Protein AF-A0A8F2JCD0-F1 (afdb_monomer)

pLDDT: mean 85.85, std 18.23, range [42.59, 98.31]

Radius of gyration: 18.59 Å; Cα contacts (8 Å, |Δi|>4): 156; chains: 1; bounding box: 41×67×29 Å

Nearest PDB structures (foldseek):
  8tvd-assembly1_E  TM=6.039E-01  e=4.162E+00  Borreliella burgdorferi B31
  8tvj-assembly1_E  TM=6.199E-01  e=6.011E+00  Borreliella burgdorferi B31
  4qq1-assembly3_C  TM=6.064E-01  e=7.681E+00  Neisseria meningitidis serogroup B

Foldseek 3Di:
DDDDPPDDPPPPPPPPPPVPPPQAAAPVLLLVQLPDPAHDAPVSHVSHDWDFDDDQKGWTWGDHPYDQWIWIFIDNDRVDGTPFTWIAGNVHRVQIDTSNDGDPVVSVD

Sequence (109 aa):
MLGVMLGLLLLLAGCGASRTEHSGLTLSRVRELAQKEAAPTWSDFSEYQGQETGSGLYIMVYPLDDADYSVWVGGANSEEAPMYVRLVRDDDLDDYIDLGCGDMDEFLN

Solvent-accessible surface area (backbone atoms only — not comparable to full-atom values): 6856 Å² total; per-residue (Å²): 139,86,81,80,87,73,81,82,83,76,80,78,85,66,85,76,72,71,78,72,73,86,69,61,44,35,65,71,56,52,53,58,46,43,68,43,97,57,60,68,48,70,76,82,50,68,89,44,77,62,45,80,74,50,85,91,42,41,27,41,40,30,59,34,74,77,49,79,33,28,38,40,39,30,20,80,44,89,88,54,74,52,77,44,42,30,44,25,34,70,92,40,81,88,48,62,43,45,39,63,82,50,62,65,70,74,74,73,109

Secondary structure (DSSP, 8-state):
--------------------------HHHHHHHHTSSSPP-GGGGTTS--EE--SSSEEEEEE-SSSSEEEEEEES-SSSPPSEEEEEESS-TT-EEETTTS-HHHHT-

Mean predicted aligned error: 9.66 Å

Structure (mmCIF, N/CA/C/O backbone):
data_AF-A0A8F2JCD0-F1
#
_entry.id   AF-A0A8F2JCD0-F1
#
loop_
_atom_site.group_PDB
_atom_site.id
_atom_site.type_symbol
_atom_site.label_atom_id
_atom_site.label_a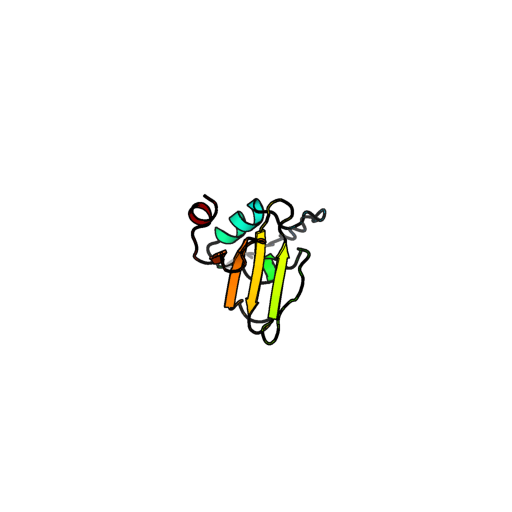lt_id
_atom_site.label_comp_id
_atom_site.label_asym_id
_at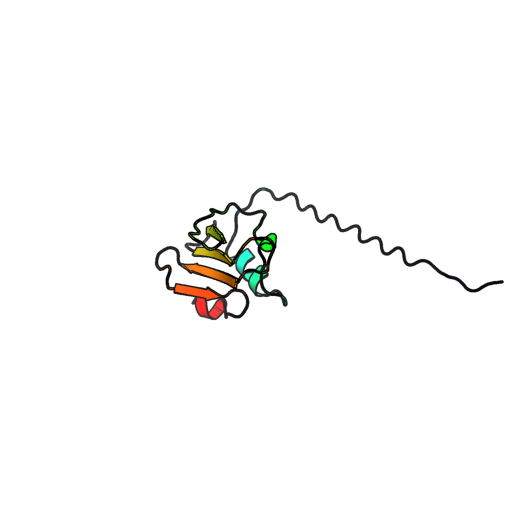om_site.label_entity_id
_atom_site.label_seq_id
_atom_site.pdbx_PDB_ins_code
_atom_site.Cartn_x
_atom_site.Cartn_y
_atom_site.Cartn_z
_atom_site.occupancy
_atom_site.B_iso_or_equiv
_atom_site.auth_seq_id
_atom_site.auth_comp_id
_atom_site.auth_asym_id
_atom_site.auth_atom_id
_atom_site.pdbx_PDB_model_num
ATOM 1 N N . MET A 1 1 ? 22.351 53.514 -11.961 1.00 44.47 1 MET A N 1
ATOM 2 C CA . MET A 1 1 ? 20.997 53.805 -11.434 1.00 44.47 1 MET A CA 1
ATOM 3 C C . MET A 1 1 ? 20.007 53.205 -12.410 1.00 44.47 1 MET A C 1
ATOM 5 O O . MET A 1 1 ? 20.196 53.424 -13.590 1.00 44.47 1 MET A O 1
ATOM 9 N N . LEU A 1 2 ? 18.967 52.462 -12.079 1.00 42.59 2 LEU A N 1
ATOM 10 C CA . LEU A 1 2 ? 18.399 51.942 -10.843 1.00 42.59 2 LEU A CA 1
ATOM 11 C C . LEU A 1 2 ? 17.255 51.068 -11.393 1.00 42.59 2 LEU A C 1
ATOM 13 O O . LEU A 1 2 ? 16.408 51.591 -12.108 1.00 42.59 2 LEU A O 1
ATOM 17 N N . GLY A 1 3 ? 17.276 49.756 -11.176 1.00 49.94 3 GLY A N 1
ATOM 18 C CA . GLY A 1 3 ? 16.331 48.849 -11.838 1.00 49.94 3 GLY A CA 1
ATOM 19 C C . GLY A 1 3 ? 16.159 47.533 -11.095 1.00 49.94 3 GLY A C 1
ATOM 20 O O . GLY A 1 3 ? 16.318 46.474 -11.675 1.00 49.94 3 GLY A O 1
ATOM 21 N N . VAL A 1 4 ? 15.952 47.643 -9.783 1.00 52.34 4 VAL A N 1
ATOM 22 C CA . VAL A 1 4 ? 15.173 46.737 -8.927 1.00 52.34 4 VAL A CA 1
ATOM 23 C C . VAL A 1 4 ? 15.164 45.246 -9.332 1.00 52.34 4 VAL A C 1
ATOM 25 O O . VAL A 1 4 ? 14.168 44.735 -9.832 1.00 52.34 4 VAL A O 1
ATOM 28 N N . MET A 1 5 ? 16.230 44.503 -9.008 1.00 54.31 5 MET A N 1
ATOM 29 C CA . MET A 1 5 ? 16.069 43.076 -8.689 1.00 54.31 5 MET A CA 1
ATOM 30 C C . MET A 1 5 ? 15.457 42.985 -7.288 1.00 54.31 5 MET A C 1
ATOM 32 O O . MET A 1 5 ? 16.161 42.836 -6.290 1.00 54.31 5 MET A O 1
ATOM 36 N N . LEU A 1 6 ? 14.136 43.180 -7.216 1.00 54.59 6 LEU A N 1
ATOM 37 C CA . LEU A 1 6 ? 13.363 42.922 -6.008 1.00 54.59 6 LEU A CA 1
ATOM 38 C C . LEU A 1 6 ? 13.295 41.408 -5.845 1.00 54.59 6 LEU A C 1
ATOM 40 O O . LEU A 1 6 ? 12.796 40.703 -6.721 1.00 54.59 6 LEU A O 1
ATOM 44 N N . GLY A 1 7 ? 13.869 40.929 -4.748 1.00 55.12 7 GLY A N 1
ATOM 45 C CA . GLY A 1 7 ? 13.932 39.517 -4.434 1.00 55.12 7 GLY A CA 1
ATOM 46 C C . GLY A 1 7 ? 12.552 38.878 -4.371 1.00 55.12 7 GLY A C 1
ATOM 47 O O . GLY A 1 7 ? 11.602 39.448 -3.838 1.00 55.12 7 GLY A O 1
ATOM 48 N N . LEU A 1 8 ? 12.491 37.641 -4.845 1.00 50.97 8 LEU A N 1
ATOM 49 C CA . LEU A 1 8 ? 11.484 36.699 -4.406 1.00 50.97 8 LEU A CA 1
ATOM 50 C C . LEU A 1 8 ? 12.209 35.578 -3.655 1.00 50.97 8 LEU A C 1
ATOM 52 O O . LEU A 1 8 ? 12.481 34.507 -4.188 1.00 50.97 8 LEU A O 1
ATOM 56 N N . LEU A 1 9 ? 12.566 35.868 -2.398 1.00 52.38 9 LEU A N 1
ATOM 57 C CA . LEU 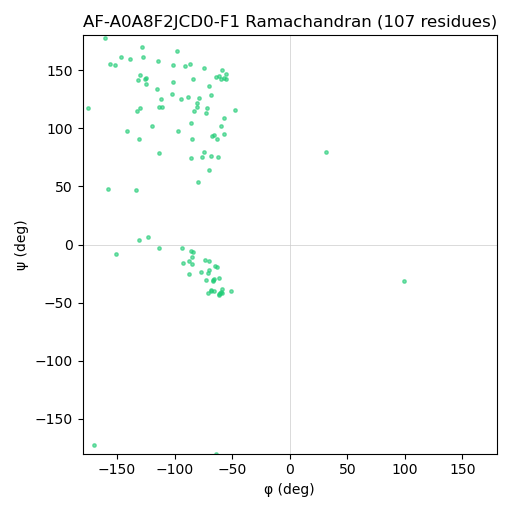A 1 9 ? 12.664 34.826 -1.380 1.00 52.38 9 LEU A CA 1
ATOM 58 C C . LEU A 1 9 ? 11.238 34.298 -1.179 1.00 52.38 9 LEU A C 1
ATOM 60 O O . LEU A 1 9 ? 10.469 34.864 -0.405 1.00 52.38 9 LEU A O 1
ATOM 64 N N . LEU A 1 10 ? 10.873 33.226 -1.879 1.00 54.19 10 LEU A N 1
ATOM 65 C CA . LEU A 1 10 ? 9.767 32.386 -1.434 1.00 54.19 10 LEU A CA 1
ATOM 66 C C . LEU A 1 10 ? 10.331 31.389 -0.428 1.00 54.19 10 LEU A C 1
ATOM 68 O O . LEU A 1 10 ? 10.820 30.314 -0.766 1.00 54.19 10 LEU A O 1
ATOM 72 N N . LEU A 1 11 ? 10.281 31.815 0.834 1.00 53.38 11 LEU A N 1
ATOM 73 C CA . LEU A 1 11 ? 10.273 30.942 1.996 1.00 53.38 11 LEU A CA 1
ATOM 74 C C . LEU A 1 11 ? 9.078 29.993 1.860 1.00 53.38 11 LEU A C 1
ATOM 76 O O . LEU A 1 11 ? 7.975 30.330 2.280 1.00 53.38 11 LEU A O 1
ATOM 80 N N . LEU A 1 12 ? 9.285 28.794 1.325 1.00 53.41 12 LEU A N 1
ATOM 81 C CA . LEU A 1 12 ? 8.421 27.677 1.693 1.00 53.41 12 LEU A CA 1
ATOM 82 C C . LEU A 1 12 ? 8.991 27.065 2.969 1.00 53.41 12 LEU A C 1
ATOM 84 O O . LEU A 1 12 ? 9.618 26.010 2.984 1.00 53.41 12 LEU A O 1
ATOM 88 N N . ALA A 1 13 ? 8.766 27.796 4.063 1.00 60.47 13 ALA A N 1
ATOM 89 C CA . ALA A 1 13 ? 8.614 27.190 5.371 1.00 60.47 13 ALA A CA 1
ATOM 90 C C . ALA A 1 13 ? 7.361 26.311 5.301 1.00 60.47 13 ALA A C 1
ATOM 92 O O . ALA A 1 13 ? 6.240 26.768 5.502 1.00 60.47 13 ALA A O 1
ATOM 93 N N . GLY A 1 14 ? 7.581 25.055 4.944 1.00 47.28 14 GLY A N 1
ATOM 94 C CA . GLY A 1 14 ? 6.587 23.999 4.945 1.00 47.28 14 GLY A CA 1
ATOM 95 C C . GLY A 1 14 ? 7.165 22.754 5.594 1.00 47.28 14 GLY A C 1
ATOM 96 O O . GLY A 1 14 ? 7.036 21.670 5.044 1.00 47.28 14 GLY A O 1
ATOM 97 N N . CYS A 1 15 ? 7.815 22.886 6.756 1.00 53.28 15 CYS A N 1
ATOM 98 C CA . CYS A 1 15 ? 7.902 21.752 7.674 1.00 53.28 15 CYS A CA 1
ATOM 99 C C . CYS A 1 15 ? 6.492 21.507 8.219 1.00 53.28 15 CYS A C 1
ATOM 101 O O . CYS A 1 15 ? 6.175 21.870 9.349 1.00 53.28 15 CYS A O 1
ATOM 103 N N . GLY A 1 16 ? 5.641 20.896 7.398 1.00 45.75 16 GLY A N 1
ATOM 104 C CA . GLY A 1 16 ? 4.501 20.132 7.871 1.00 45.75 16 GLY A CA 1
ATOM 105 C C . GLY A 1 16 ? 5.026 18.860 8.521 1.00 45.75 16 GLY A C 1
ATOM 106 O O . GLY A 1 16 ? 4.806 17.771 8.020 1.00 45.75 16 GLY A O 1
ATOM 107 N N . ALA A 1 17 ? 5.773 19.000 9.616 1.00 47.09 17 ALA A N 1
ATOM 108 C CA . ALA A 1 17 ? 5.952 17.909 10.552 1.00 47.09 17 ALA A CA 1
ATOM 109 C C . ALA A 1 17 ? 4.649 17.827 11.351 1.00 47.09 17 ALA A C 1
ATOM 111 O O . ALA A 1 17 ? 4.565 18.296 12.489 1.00 47.09 17 ALA A O 1
ATOM 112 N N . SER A 1 18 ? 3.601 17.287 10.726 1.00 46.25 18 SER A N 1
ATOM 113 C CA . SER A 1 18 ? 2.563 16.616 11.493 1.00 46.25 18 SER A CA 1
ATOM 114 C C . SER A 1 18 ? 3.290 15.528 12.270 1.00 46.25 18 SER A C 1
ATOM 116 O O . SER A 1 18 ? 3.847 14.597 11.699 1.00 46.25 18 SER A O 1
ATOM 118 N N . ARG A 1 19 ? 3.398 15.720 13.585 1.00 45.31 19 ARG A N 1
ATOM 119 C CA . ARG A 1 19 ? 3.769 14.642 14.491 1.00 45.31 19 ARG A CA 1
ATOM 120 C C . ARG A 1 19 ? 2.695 13.579 14.325 1.00 45.31 19 ARG A C 1
ATOM 122 O O . ARG A 1 19 ? 1.586 13.769 14.816 1.00 45.31 19 ARG A O 1
ATOM 129 N N . THR A 1 20 ? 3.014 12.527 13.586 1.00 44.16 20 THR A N 1
ATOM 130 C CA . THR A 1 20 ? 2.190 11.331 13.495 1.00 44.16 20 THR A CA 1
ATOM 131 C C . THR A 1 20 ? 2.235 10.679 14.879 1.00 44.16 20 THR A C 1
ATOM 133 O O . THR A 1 20 ? 3.162 9.948 15.220 1.00 44.16 20 THR A O 1
ATOM 136 N N . GLU A 1 21 ? 1.257 11.008 15.729 1.00 48.06 21 GLU A N 1
ATOM 137 C CA . GLU A 1 21 ? 0.675 9.995 16.611 1.00 48.06 21 GLU A CA 1
ATOM 138 C C . GLU A 1 21 ? 0.408 8.807 15.681 1.00 48.06 21 GLU A C 1
ATOM 140 O O . GLU A 1 21 ? -0.283 9.001 14.685 1.00 48.06 21 GLU A O 1
ATOM 145 N N . HIS A 1 22 ? 1.076 7.673 15.894 1.00 55.78 22 HIS A N 1
ATOM 146 C CA . HIS A 1 22 ? 1.167 6.548 14.953 1.00 55.78 22 HIS A CA 1
ATOM 147 C C . HIS A 1 22 ? -0.226 5.943 14.675 1.00 55.78 22 HIS A C 1
ATOM 149 O O . HIS A 1 22 ? -0.584 4.907 15.223 1.00 55.78 22 HIS A O 1
ATOM 155 N N . SER A 1 23 ? -1.047 6.617 13.873 1.00 73.56 23 SER A N 1
ATOM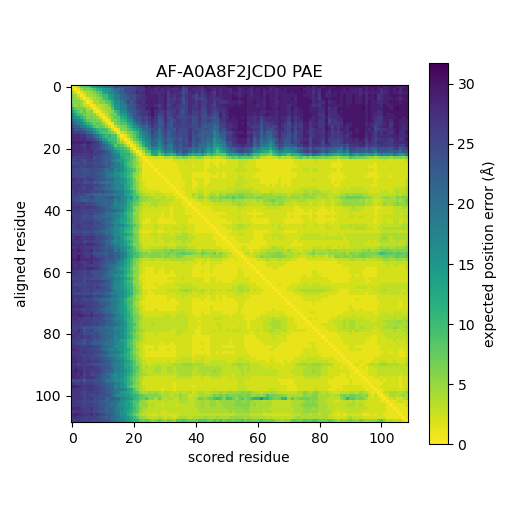 156 C CA . SER A 1 23 ? -2.286 6.094 13.319 1.00 73.56 23 SER A CA 1
ATOM 157 C C . SER A 1 23 ? -1.880 5.247 12.125 1.00 73.56 23 SER A C 1
ATOM 159 O O . SER A 1 23 ? -1.237 5.778 11.214 1.00 73.56 23 SER A O 1
ATOM 161 N N . GLY A 1 24 ? -2.166 3.947 12.143 1.00 90.94 24 GLY A N 1
ATOM 162 C CA . GLY A 1 24 ? -1.864 3.098 11.002 1.00 90.94 24 GLY A CA 1
ATOM 163 C C . GLY A 1 24 ? -2.664 3.501 9.767 1.00 90.94 24 GLY A C 1
ATOM 164 O O . GLY A 1 24 ? -3.400 4.496 9.740 1.00 90.94 24 GLY A O 1
ATOM 165 N N . LEU A 1 25 ? -2.434 2.762 8.689 1.00 97.12 25 LEU A N 1
ATOM 166 C CA . LEU A 1 25 ? -3.042 3.059 7.404 1.00 97.12 25 LEU A CA 1
ATOM 167 C C . LEU A 1 25 ? -4.545 2.788 7.497 1.00 97.12 25 LEU A C 1
ATOM 169 O O . LEU A 1 25 ? -4.951 1.718 7.925 1.00 97.12 25 LEU A O 1
ATOM 173 N N . THR A 1 26 ? -5.375 3.746 7.095 1.00 97.19 26 THR A N 1
ATOM 174 C CA . THR A 1 26 ? -6.837 3.591 7.106 1.00 97.19 26 THR A CA 1
ATOM 175 C C . THR A 1 26 ? -7.404 3.608 5.698 1.00 97.19 26 THR A C 1
ATOM 177 O O . THR A 1 26 ? -6.818 4.206 4.791 1.00 97.19 26 THR A O 1
ATOM 180 N N . LEU A 1 27 ? -8.593 3.039 5.507 1.00 96.75 27 LEU A N 1
ATOM 181 C CA . LEU A 1 27 ? -9.285 3.050 4.217 1.00 96.75 27 LEU A CA 1
ATOM 182 C C . LEU A 1 27 ? -9.552 4.477 3.727 1.00 96.75 27 LEU A C 1
ATOM 184 O O . LEU A 1 27 ? -9.404 4.780 2.542 1.00 96.75 27 LEU A O 1
ATOM 188 N N . SER A 1 28 ? -9.889 5.379 4.653 1.00 95.56 28 SER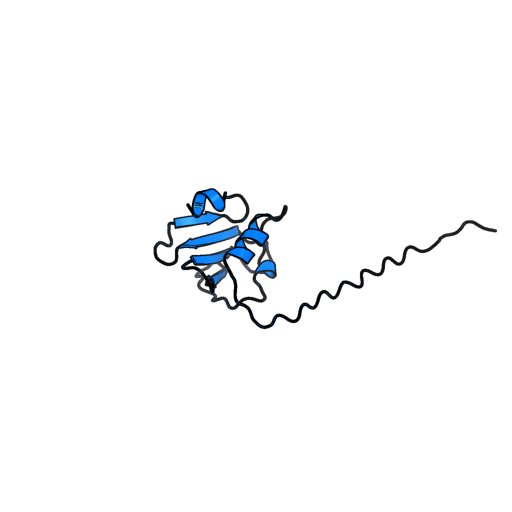 A N 1
ATOM 189 C CA . SER A 1 28 ? -10.074 6.803 4.346 1.00 95.56 28 SER A CA 1
ATOM 190 C C . SER A 1 28 ? -8.793 7.426 3.791 1.00 95.56 28 SER A C 1
ATOM 192 O O . SER A 1 28 ? -8.837 8.158 2.804 1.00 95.56 28 SER A O 1
ATOM 194 N N . ARG A 1 29 ? -7.637 7.085 4.369 1.00 96.25 29 ARG A N 1
ATOM 195 C CA . ARG A 1 29 ? -6.344 7.573 3.893 1.00 96.25 29 ARG A CA 1
ATOM 196 C C . ARG A 1 29 ? -5.969 6.995 2.528 1.00 96.25 29 ARG A C 1
ATOM 198 O O . ARG A 1 29 ? -5.478 7.729 1.675 1.00 96.25 29 ARG A O 1
ATOM 205 N N . VAL A 1 30 ? -6.235 5.711 2.292 1.00 96.69 30 VAL A N 1
ATOM 206 C CA . VAL A 1 30 ? -6.031 5.082 0.975 1.00 96.69 30 VAL A CA 1
ATOM 207 C C . VAL A 1 30 ? -6.860 5.787 -0.101 1.00 96.69 30 VAL A C 1
ATOM 209 O O . VAL A 1 30 ? -6.351 6.081 -1.182 1.00 96.69 30 VAL A O 1
ATOM 212 N N . ARG A 1 31 ? -8.109 6.143 0.216 1.00 94.81 31 ARG A N 1
ATOM 213 C CA . ARG A 1 31 ? -8.989 6.903 -0.679 1.00 94.81 31 ARG A CA 1
ATOM 214 C C . ARG A 1 31 ? -8.432 8.280 -1.033 1.00 94.81 31 ARG A C 1
ATOM 216 O O . ARG A 1 31 ? -8.469 8.663 -2.198 1.00 94.81 31 ARG A O 1
ATOM 223 N N . GLU A 1 32 ? -7.890 9.009 -0.060 1.00 94.00 32 GLU A N 1
ATOM 224 C CA . GLU A 1 32 ? -7.217 10.288 -0.327 1.00 94.00 32 GLU A CA 1
ATOM 225 C C . GLU A 1 32 ? -6.022 10.119 -1.274 1.00 94.00 32 GLU A C 1
ATOM 227 O O . GLU A 1 32 ? -5.818 10.944 -2.164 1.00 94.00 32 GLU A O 1
ATOM 232 N N . LEU A 1 33 ? -5.235 9.051 -1.099 1.00 94.75 33 LEU A N 1
ATOM 233 C CA . LEU A 1 33 ? -4.075 8.767 -1.945 1.00 94.75 33 LEU A CA 1
ATOM 234 C C . LEU A 1 33 ? -4.476 8.446 -3.391 1.00 94.75 33 LEU A C 1
ATOM 236 O O . LEU A 1 33 ? -3.816 8.928 -4.308 1.00 94.75 33 LEU A O 1
ATOM 240 N N . ALA A 1 34 ? -5.559 7.697 -3.599 1.00 92.38 34 ALA A N 1
ATOM 241 C CA . ALA A 1 34 ? -6.055 7.350 -4.934 1.00 92.38 34 ALA A CA 1
ATOM 242 C C . ALA A 1 34 ? -6.659 8.539 -5.702 1.00 92.38 34 ALA A C 1
ATOM 244 O O . ALA A 1 34 ? -6.726 8.523 -6.926 1.00 92.38 34 ALA A O 1
ATOM 245 N N . GLN A 1 35 ? -7.091 9.591 -5.001 1.00 90.88 35 GLN A N 1
ATOM 246 C CA . GLN A 1 35 ? -7.650 10.802 -5.617 1.00 90.88 35 GLN A CA 1
ATOM 247 C C . GLN A 1 35 ? -6.586 11.812 -6.072 1.00 90.88 35 GLN A C 1
ATOM 249 O O . GLN A 1 35 ? -6.921 12.826 -6.691 1.00 90.88 35 GLN A O 1
ATOM 254 N N . LYS A 1 36 ? -5.306 11.582 -5.756 1.00 90.31 36 LYS A N 1
ATOM 255 C CA . LYS A 1 36 ? -4.207 12.445 -6.204 1.00 90.31 36 LYS A CA 1
ATOM 256 C C . LYS A 1 36 ? -4.099 12.405 -7.734 1.00 90.31 36 LYS A C 1
ATOM 258 O O . LYS A 1 36 ? -4.249 11.358 -8.347 1.00 90.31 36 LYS A O 1
ATOM 263 N N . GLU A 1 37 ? -3.747 13.537 -8.353 1.00 85.12 37 GLU A N 1
ATOM 264 C CA . GLU A 1 37 ? -3.510 13.594 -9.812 1.00 85.12 37 GLU A CA 1
ATOM 265 C C . GLU A 1 37 ? -2.354 12.685 -10.261 1.00 85.12 37 GLU A C 1
ATOM 267 O O . GLU A 1 37 ? -2.326 12.214 -11.396 1.00 85.12 37 GLU A O 1
ATOM 272 N N . ALA A 1 38 ? -1.384 12.461 -9.373 1.00 89.69 38 ALA A N 1
ATOM 273 C CA . ALA A 1 38 ? -0.281 11.539 -9.587 1.00 89.69 38 ALA A CA 1
ATOM 274 C C . ALA A 1 38 ? -0.539 10.230 -8.838 1.00 89.69 38 ALA A C 1
ATOM 276 O O . ALA A 1 38 ? -0.961 10.256 -7.680 1.00 89.69 38 ALA A O 1
ATOM 277 N N . ALA A 1 39 ? -0.201 9.112 -9.484 1.00 90.25 39 ALA A N 1
ATOM 278 C CA . ALA A 1 39 ? -0.309 7.788 -8.888 1.00 90.25 39 ALA A CA 1
ATOM 279 C C . ALA A 1 39 ? 0.472 7.696 -7.558 1.00 90.25 39 ALA A C 1
ATOM 281 O O . ALA A 1 39 ? 1.529 8.332 -7.425 1.00 90.25 39 ALA A O 1
ATOM 282 N N . PRO A 1 40 ? -0.011 6.903 -6.583 1.00 95.81 40 PRO A N 1
ATOM 283 C CA . PRO A 1 40 ? 0.702 6.693 -5.330 1.00 95.81 40 PRO A CA 1
ATOM 284 C C . PRO A 1 40 ? 2.101 6.099 -5.537 1.00 95.81 40 PRO A C 1
ATOM 286 O O . PRO A 1 40 ? 2.364 5.353 -6.480 1.00 95.81 40 PRO A O 1
ATOM 289 N N . THR A 1 41 ? 3.008 6.422 -4.623 1.00 96.50 41 THR A N 1
ATOM 290 C CA . THR A 1 41 ? 4.422 6.020 -4.659 1.00 96.50 41 THR A CA 1
ATOM 291 C C . THR A 1 41 ? 4.843 5.368 -3.344 1.00 96.50 41 THR A C 1
ATOM 293 O O . THR A 1 41 ? 4.130 5.460 -2.350 1.00 96.50 41 THR A O 1
ATOM 296 N N . TRP A 1 42 ? 6.038 4.771 -3.286 1.00 97.75 42 TRP A N 1
ATOM 297 C CA . TRP A 1 42 ? 6.597 4.203 -2.048 1.00 97.75 42 TRP A CA 1
ATOM 298 C C . TRP A 1 42 ? 6.581 5.180 -0.865 1.00 97.75 42 TRP A C 1
ATOM 300 O O . TRP A 1 42 ? 6.281 4.799 0.265 1.00 97.75 42 TRP A 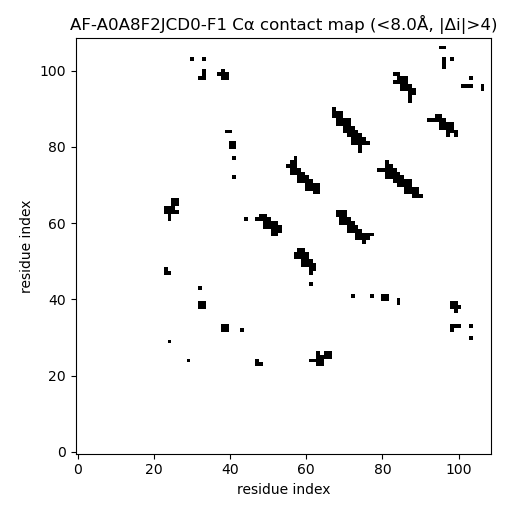O 1
ATOM 310 N N . SER A 1 43 ? 6.890 6.456 -1.120 1.00 96.12 43 SER A N 1
ATOM 311 C CA . SER A 1 43 ? 6.968 7.482 -0.079 1.00 96.12 43 SER A CA 1
ATOM 312 C C . SER A 1 43 ? 5.619 7.771 0.571 1.00 96.12 43 SER A C 1
ATOM 314 O O . SER A 1 43 ? 5.600 8.072 1.762 1.00 96.12 43 SER A O 1
ATOM 316 N N . ASP A 1 44 ? 4.515 7.614 -0.167 1.00 96.94 44 ASP A N 1
ATOM 317 C CA . ASP A 1 44 ? 3.159 7.791 0.367 1.00 96.94 44 ASP A CA 1
ATOM 318 C C . ASP A 1 44 ? 2.826 6.774 1.470 1.00 96.94 44 ASP A C 1
ATOM 320 O O . ASP A 1 44 ? 1.927 7.028 2.268 1.00 96.94 44 ASP A O 1
ATOM 324 N N . PHE A 1 45 ? 3.566 5.658 1.541 1.00 96.50 45 PHE A N 1
ATOM 325 C CA . PHE A 1 45 ? 3.353 4.593 2.524 1.00 96.50 45 PHE A CA 1
ATOM 326 C C . PHE A 1 45 ? 4.494 4.423 3.538 1.00 96.50 45 PHE A C 1
ATOM 328 O O . PHE A 1 45 ? 4.401 3.604 4.450 1.00 96.50 45 PHE A O 1
ATOM 335 N N . SER A 1 46 ? 5.579 5.190 3.400 1.00 92.69 46 SER A N 1
ATOM 336 C CA . SER A 1 46 ? 6.827 4.990 4.159 1.00 92.69 46 SER A CA 1
ATOM 337 C C . SER A 1 46 ? 6.715 5.202 5.674 1.00 92.69 46 SER A C 1
ATOM 339 O O . SER A 1 46 ? 7.577 4.733 6.417 1.00 92.69 46 SER A O 1
ATOM 341 N N . GLU A 1 47 ? 5.666 5.886 6.137 1.00 93.50 47 GLU A N 1
ATOM 342 C CA . GLU A 1 47 ? 5.392 6.103 7.562 1.00 93.50 47 GLU A CA 1
ATOM 343 C C . GLU A 1 47 ? 4.561 4.984 8.214 1.00 93.50 47 GLU A C 1
ATOM 345 O O . GLU A 1 47 ? 4.507 4.902 9.442 1.00 93.50 47 GLU A O 1
ATOM 350 N N . TYR A 1 48 ? 3.931 4.109 7.422 1.00 95.69 48 TYR A N 1
ATOM 351 C CA . TYR A 1 48 ? 3.088 3.030 7.939 1.00 95.69 48 TYR A CA 1
ATOM 352 C C . TYR A 1 48 ? 3.885 1.748 8.172 1.00 95.69 48 TYR A C 1
ATOM 354 O O . TYR A 1 48 ? 4.897 1.472 7.522 1.00 95.69 48 TYR A O 1
ATOM 362 N N . GLN A 1 49 ? 3.401 0.928 9.103 1.00 94.38 49 GLN A N 1
ATOM 363 C CA . GLN A 1 49 ? 3.990 -0.376 9.362 1.00 94.38 49 GLN A CA 1
ATOM 364 C C . GLN A 1 49 ? 3.639 -1.334 8.217 1.00 94.38 49 GLN A C 1
ATOM 366 O O . GLN A 1 49 ? 2.481 -1.695 8.038 1.00 94.38 49 GLN A O 1
ATOM 371 N N . GLY A 1 50 ? 4.650 -1.743 7.451 1.00 94.62 50 GLY A N 1
ATOM 372 C CA . GLY A 1 50 ? 4.507 -2.706 6.363 1.00 94.62 50 GLY A CA 1
ATOM 373 C C . GLY A 1 50 ? 5.486 -3.869 6.476 1.00 94.62 50 GLY A C 1
ATOM 374 O O . GLY A 1 50 ? 6.502 -3.785 7.172 1.00 94.62 50 GLY A O 1
ATOM 375 N N . GLN A 1 51 ? 5.184 -4.955 5.771 1.00 96.94 51 GLN A N 1
ATOM 376 C CA . GLN A 1 51 ? 6.027 -6.141 5.673 1.00 96.94 51 GLN A CA 1
ATOM 377 C C . GLN A 1 51 ? 6.516 -6.337 4.237 1.00 96.94 51 GLN A C 1
ATOM 379 O O . GLN A 1 51 ? 5.732 -6.275 3.292 1.00 96.94 51 GLN A O 1
ATOM 384 N N . GLU A 1 52 ? 7.811 -6.613 4.084 1.00 97.31 52 GLU A N 1
ATOM 385 C CA . GLU A 1 52 ? 8.386 -7.047 2.810 1.00 97.31 52 GLU A CA 1
ATOM 386 C C . GLU A 1 52 ? 8.084 -8.541 2.604 1.00 97.31 52 GLU A C 1
ATOM 388 O O . GLU A 1 52 ? 8.337 -9.351 3.499 1.00 97.31 52 GLU A O 1
ATOM 393 N N . THR A 1 53 ? 7.482 -8.896 1.468 1.00 96.31 53 THR A N 1
ATOM 394 C CA . THR A 1 53 ? 6.991 -10.263 1.183 1.00 96.31 53 THR A CA 1
ATOM 395 C C . THR A 1 53 ? 7.433 -10.798 -0.181 1.00 96.31 53 THR A C 1
ATOM 397 O O . THR A 1 53 ? 7.024 -11.883 -0.600 1.00 96.31 53 THR A O 1
ATOM 400 N N . GLY A 1 54 ? 8.255 -10.041 -0.902 1.00 92.19 54 GLY A N 1
ATOM 401 C CA . GLY A 1 54 ? 8.622 -10.318 -2.274 1.00 92.19 54 GLY A CA 1
ATOM 402 C C . GLY A 1 54 ? 9.614 -11.469 -2.431 1.00 92.19 54 GLY A C 1
ATOM 403 O O . GLY A 1 54 ? 10.459 -11.760 -1.586 1.00 92.19 54 GLY A O 1
ATOM 404 N N . SER A 1 55 ? 9.536 -12.138 -3.583 1.00 89.00 55 SER A N 1
ATOM 405 C CA . SER A 1 55 ? 10.537 -13.109 -4.025 1.00 89.00 55 SER A CA 1
ATOM 406 C C . SER A 1 55 ? 10.936 -12.788 -5.463 1.00 89.00 55 SER A C 1
ATOM 408 O O . SER A 1 55 ? 10.293 -13.210 -6.421 1.00 89.00 55 SER A O 1
ATOM 410 N N . GLY A 1 56 ? 11.969 -11.957 -5.609 1.00 94.62 56 GLY A N 1
ATOM 411 C CA . GLY A 1 56 ? 12.470 -11.454 -6.894 1.00 94.62 56 GLY A CA 1
ATOM 412 C C . GLY A 1 56 ? 11.993 -10.042 -7.247 1.00 94.62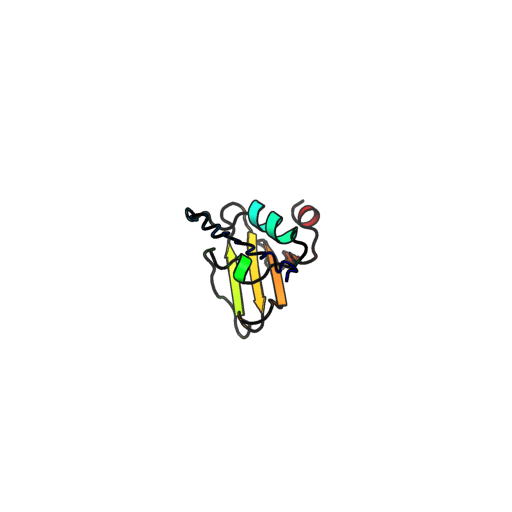 56 GLY A C 1
ATOM 413 O O . GLY A 1 56 ? 12.751 -9.295 -7.858 1.00 94.62 56 GLY A O 1
ATOM 414 N N . LEU A 1 57 ? 10.792 -9.658 -6.812 1.00 95.56 57 LEU A N 1
ATOM 415 C CA . LEU A 1 57 ? 10.341 -8.263 -6.775 1.00 95.56 57 LEU A CA 1
ATOM 416 C C . LEU A 1 57 ? 10.442 -7.725 -5.349 1.00 95.56 57 LEU A C 1
ATOM 418 O O . LEU A 1 57 ? 10.357 -8.501 -4.402 1.00 95.56 57 LEU A O 1
ATOM 422 N N . TYR A 1 58 ? 10.580 -6.409 -5.208 1.00 97.56 58 TYR A N 1
ATOM 423 C CA . TYR A 1 58 ? 10.397 -5.722 -3.935 1.00 97.56 58 TYR A CA 1
ATOM 424 C C . TYR A 1 58 ? 8.902 -5.466 -3.735 1.00 97.56 58 TYR A C 1
ATOM 426 O O . TYR A 1 58 ? 8.296 -4.744 -4.532 1.00 97.56 58 TYR A O 1
ATOM 434 N N . ILE A 1 59 ? 8.303 -6.091 -2.716 1.00 98.19 59 ILE A N 1
ATOM 435 C CA . ILE A 1 59 ? 6.865 -5.985 -2.435 1.00 98.19 59 ILE A CA 1
ATOM 436 C C . ILE A 1 59 ? 6.663 -5.640 -0.967 1.00 98.19 59 ILE A C 1
ATOM 438 O O . ILE A 1 59 ? 6.991 -6.442 -0.095 1.00 98.19 59 ILE A O 1
ATOM 442 N N . MET A 1 60 ? 6.074 -4.476 -0.712 1.00 98.31 60 MET A N 1
ATOM 443 C CA . MET A 1 60 ? 5.645 -4.052 0.617 1.00 98.31 60 MET A CA 1
ATOM 444 C C . MET A 1 60 ? 4.133 -4.215 0.757 1.00 98.31 60 MET A C 1
ATOM 446 O O . MET A 1 60 ? 3.374 -3.744 -0.093 1.00 98.31 60 MET A O 1
ATOM 450 N N . VAL A 1 61 ? 3.712 -4.864 1.839 1.00 98.12 61 VAL A N 1
ATOM 451 C CA . VAL A 1 61 ? 2.307 -5.070 2.207 1.00 98.12 61 VAL A CA 1
ATOM 452 C C . VAL A 1 61 ? 1.999 -4.268 3.465 1.00 98.12 61 VAL A C 1
ATOM 454 O O . VAL A 1 61 ? 2.687 -4.422 4.475 1.00 98.12 61 VAL A O 1
ATOM 457 N N . TYR A 1 62 ? 0.973 -3.424 3.398 1.00 98.06 62 TYR A N 1
ATOM 458 C CA . TYR A 1 62 ? 0.525 -2.536 4.469 1.00 98.06 62 TYR A CA 1
ATOM 459 C C . TYR A 1 62 ? -0.927 -2.872 4.839 1.00 98.06 62 TYR A C 1
ATOM 461 O O . TYR A 1 62 ? -1.831 -2.478 4.098 1.00 98.06 62 TYR A O 1
ATOM 469 N N . PRO A 1 63 ? -1.168 -3.595 5.945 1.00 97.69 63 PRO A N 1
ATOM 470 C CA . PRO A 1 63 ? -2.520 -3.849 6.436 1.00 97.69 63 PRO A CA 1
ATOM 471 C C . PRO A 1 63 ? -3.234 -2.545 6.795 1.00 97.69 63 PRO A C 1
ATOM 473 O O . PRO A 1 63 ? -2.592 -1.603 7.274 1.00 97.69 63 PRO A O 1
ATOM 476 N N . LEU A 1 64 ? -4.547 -2.490 6.572 1.00 97.38 64 LEU A N 1
ATOM 477 C CA . LEU A 1 64 ? -5.366 -1.390 7.067 1.00 97.38 64 LEU A CA 1
ATOM 478 C C . LEU A 1 64 ? -5.776 -1.641 8.523 1.00 97.38 64 LEU A C 1
ATOM 480 O O . LEU A 1 64 ? -6.093 -2.756 8.923 1.00 97.38 64 LEU A O 1
ATOM 484 N N . ASP A 1 65 ? -5.807 -0.574 9.316 1.00 96.44 65 ASP A N 1
ATOM 485 C CA . ASP A 1 65 ? -6.196 -0.618 10.729 1.00 96.44 65 ASP A CA 1
ATOM 486 C C . ASP A 1 65 ? -7.720 -0.721 10.921 1.00 96.44 65 ASP A C 1
ATOM 488 O O . ASP A 1 65 ? -8.189 -1.126 11.986 1.00 96.44 65 ASP A O 1
ATOM 492 N N . ASP A 1 66 ? -8.502 -0.289 9.928 1.00 96.25 66 ASP A N 1
ATOM 493 C CA . ASP A 1 66 ? -9.950 -0.075 10.030 1.00 96.25 66 ASP A CA 1
ATOM 494 C C . ASP A 1 66 ? -10.785 -0.864 9.005 1.00 96.25 66 ASP A C 1
ATOM 496 O O . ASP A 1 66 ? -12.002 -0.667 8.940 1.00 96.25 66 ASP A O 1
ATOM 500 N N . ALA A 1 67 ? -10.165 -1.752 8.222 1.00 95.50 67 ALA A N 1
ATOM 501 C CA . ALA A 1 67 ? -10.840 -2.568 7.214 1.00 95.50 67 ALA A CA 1
ATOM 502 C C . ALA A 1 67 ? -10.057 -3.856 6.892 1.00 95.50 67 ALA A C 1
ATOM 504 O O . ALA A 1 67 ? -8.838 -3.875 7.023 1.00 95.50 67 ALA A O 1
ATOM 505 N N . ASP A 1 68 ? -10.751 -4.894 6.405 1.00 96.75 68 ASP A N 1
ATOM 506 C CA . ASP A 1 68 ? -10.173 -6.195 6.005 1.00 96.75 68 ASP A CA 1
ATOM 507 C C . ASP A 1 68 ? -9.517 -6.137 4.608 1.00 96.75 68 ASP A C 1
ATOM 509 O O . ASP A 1 68 ? -9.870 -6.866 3.674 1.00 96.75 68 ASP A O 1
ATOM 513 N N . TYR A 1 69 ? -8.603 -5.185 4.446 1.00 97.81 69 TYR A N 1
ATOM 514 C CA . TYR A 1 69 ? -7.842 -4.973 3.225 1.00 97.81 69 TYR A CA 1
ATOM 515 C C . TYR A 1 69 ? -6.389 -4.652 3.557 1.00 97.81 69 TYR A C 1
ATOM 517 O O . TYR A 1 69 ? -6.061 -4.098 4.607 1.00 97.81 69 TYR A O 1
ATOM 525 N N . SER A 1 70 ? -5.531 -4.852 2.565 1.00 98.12 70 SER A N 1
ATOM 526 C CA . SER A 1 70 ? -4.136 -4.441 2.607 1.00 98.12 70 SER A CA 1
ATOM 527 C C . SER A 1 70 ? -3.764 -3.665 1.349 1.00 98.12 70 SER A C 1
ATOM 529 O O . SER A 1 70 ? -4.226 -3.973 0.248 1.00 98.12 70 SER A O 1
ATOM 531 N N . VAL A 1 71 ? -2.869 -2.683 1.480 1.00 98.31 71 VAL A N 1
ATOM 532 C CA . VAL A 1 71 ? -2.216 -2.059 0.324 1.00 98.31 71 VAL A CA 1
ATOM 533 C C . VAL A 1 71 ? -0.951 -2.821 -0.041 1.00 98.31 71 VAL A C 1
ATOM 535 O O . VAL A 1 71 ? -0.071 -3.024 0.792 1.00 98.31 71 VAL A O 1
ATOM 538 N N . TRP A 1 72 ? -0.845 -3.207 -1.308 1.00 98.00 72 TRP A N 1
ATOM 539 C CA . TRP A 1 72 ? 0.310 -3.887 -1.879 1.00 98.00 72 TRP A CA 1
ATOM 540 C C . TRP A 1 72 ? 1.022 -2.953 -2.850 1.00 98.00 72 TRP A C 1
ATOM 542 O O . TRP A 1 72 ? 0.459 -2.552 -3.871 1.00 98.00 72 TRP A O 1
ATOM 552 N N . VAL A 1 73 ? 2.279 -2.636 -2.553 1.00 98.31 73 VAL A N 1
ATOM 553 C CA . VAL A 1 73 ? 3.140 -1.801 -3.397 1.00 98.31 73 VAL A CA 1
ATOM 554 C C . VAL A 1 73 ? 4.270 -2.676 -3.914 1.00 98.31 73 VAL A C 1
ATOM 556 O O . VAL A 1 73 ? 5.023 -3.237 -3.119 1.00 98.31 73 VAL A O 1
ATOM 559 N N . GLY A 1 74 ? 4.370 -2.837 -5.234 1.00 97.62 74 GLY A N 1
ATOM 560 C CA . GLY A 1 74 ? 5.326 -3.761 -5.843 1.00 97.62 74 GLY A CA 1
ATOM 561 C C . GLY A 1 74 ? 6.118 -3.140 -6.982 1.00 97.62 74 GLY A C 1
ATOM 562 O O . GLY A 1 74 ? 5.581 -2.381 -7.786 1.00 97.62 74 GLY A O 1
ATOM 563 N N . GLY A 1 75 ? 7.401 -3.484 -7.076 1.00 97.88 75 GLY A N 1
ATOM 564 C CA . GLY A 1 75 ? 8.288 -3.036 -8.146 1.00 97.88 75 GLY A CA 1
ATOM 565 C C . GLY A 1 75 ? 9.632 -3.759 -8.151 1.00 97.88 75 GLY A C 1
ATOM 566 O O . GLY A 1 75 ? 9.842 -4.722 -7.415 1.00 97.88 75 GLY A O 1
ATOM 567 N N . ALA A 1 76 ? 10.558 -3.306 -8.998 1.00 97.00 76 ALA A N 1
ATOM 568 C CA . ALA A 1 76 ? 11.901 -3.887 -9.070 1.00 97.00 76 ALA A CA 1
ATOM 569 C C . ALA A 1 76 ? 12.711 -3.587 -7.798 1.00 97.00 76 ALA A C 1
ATOM 571 O O . ALA A 1 76 ? 13.451 -4.437 -7.310 1.00 97.00 76 ALA A O 1
ATOM 572 N N . ASN A 1 77 ? 12.566 -2.369 -7.277 1.00 95.88 77 ASN A N 1
ATOM 573 C CA . ASN A 1 77 ? 13.198 -1.850 -6.069 1.00 95.88 77 ASN A CA 1
ATOM 574 C C . ASN A 1 77 ? 12.396 -0.627 -5.566 1.00 95.88 77 ASN A C 1
ATOM 576 O O . ASN A 1 77 ? 11.425 -0.218 -6.204 1.00 95.88 77 ASN A O 1
ATOM 580 N N . SER A 1 78 ? 12.807 -0.042 -4.438 1.00 95.19 78 SER A N 1
ATOM 581 C CA . SER A 1 78 ? 12.187 1.158 -3.852 1.00 95.19 78 SER A CA 1
ATOM 582 C C . SER A 1 78 ? 12.718 2.492 -4.401 1.00 95.19 78 SER A C 1
ATOM 584 O O . SER A 1 78 ? 12.245 3.547 -3.986 1.00 95.19 78 SER A O 1
ATOM 586 N N . GLU A 1 79 ? 13.748 2.472 -5.251 1.00 95.88 79 GLU A N 1
ATOM 587 C CA . GLU A 1 79 ? 14.375 3.673 -5.828 1.00 95.88 79 GLU A CA 1
ATOM 588 C C . GLU A 1 79 ? 13.675 4.122 -7.124 1.00 95.88 79 GLU A C 1
ATOM 590 O O . GLU A 1 79 ? 13.703 5.301 -7.478 1.00 95.88 79 GLU A O 1
ATOM 595 N N . GLU A 1 80 ? 13.020 3.190 -7.817 1.00 96.12 80 GLU A N 1
ATOM 596 C CA . GLU A 1 80 ? 12.210 3.417 -9.013 1.00 96.12 80 GLU A CA 1
ATOM 597 C C . GLU A 1 80 ? 10.713 3.513 -8.683 1.00 96.12 80 GLU A C 1
ATOM 599 O O . GLU A 1 80 ? 10.267 3.152 -7.593 1.00 96.12 80 GLU A O 1
ATOM 604 N N . ALA A 1 81 ? 9.906 3.989 -9.637 1.00 96.12 81 ALA A N 1
ATOM 605 C CA . ALA A 1 81 ? 8.454 4.012 -9.474 1.00 96.12 81 ALA A CA 1
ATOM 606 C C . ALA A 1 81 ? 7.900 2.588 -9.249 1.00 96.12 81 ALA A C 1
ATOM 608 O O . ALA A 1 81 ? 8.386 1.643 -9.883 1.00 96.12 81 ALA A O 1
ATOM 609 N N . PRO A 1 82 ? 6.876 2.416 -8.389 1.00 97.56 82 PRO A N 1
ATOM 610 C CA . PRO A 1 82 ? 6.187 1.139 -8.279 1.00 97.56 82 PRO A CA 1
ATOM 611 C C . PRO A 1 82 ? 5.658 0.688 -9.644 1.00 97.56 82 PRO A C 1
ATOM 613 O O . PRO A 1 82 ? 5.174 1.495 -10.437 1.00 97.56 82 PRO A O 1
ATOM 616 N N . MET A 1 83 ? 5.716 -0.615 -9.902 1.00 97.00 83 MET A N 1
ATOM 617 C CA . MET A 1 83 ? 5.028 -1.227 -11.040 1.00 97.00 83 MET A CA 1
ATOM 618 C C . MET A 1 83 ? 3.517 -1.279 -10.805 1.00 97.00 83 MET A C 1
ATOM 620 O O . MET A 1 83 ? 2.755 -1.232 -11.765 1.00 97.00 83 MET A O 1
ATOM 624 N N . TYR A 1 84 ? 3.096 -1.402 -9.543 1.00 96.50 84 TYR A N 1
ATOM 625 C CA . TYR A 1 84 ? 1.697 -1.336 -9.136 1.00 96.50 84 TYR A CA 1
ATOM 626 C C . TYR A 1 84 ? 1.558 -0.823 -7.701 1.00 96.50 84 TYR A C 1
ATOM 628 O O . TYR A 1 84 ? 2.444 -1.018 -6.861 1.00 96.50 84 TYR A O 1
ATOM 636 N N . VAL A 1 85 ? 0.395 -0.235 -7.422 1.00 97.81 85 VAL A N 1
ATOM 637 C CA . VAL A 1 85 ? -0.091 0.063 -6.073 1.00 97.81 85 VAL A CA 1
ATOM 638 C C . VAL A 1 85 ? -1.534 -0.408 -6.006 1.00 97.81 85 VAL A C 1
ATOM 640 O O . VAL A 1 85 ? -2.378 0.105 -6.734 1.00 97.81 85 VAL A O 1
ATOM 643 N N . ARG A 1 86 ? -1.825 -1.407 -5.177 1.00 97.88 86 ARG A N 1
ATOM 644 C CA . ARG A 1 86 ? -3.136 -2.066 -5.157 1.00 97.88 86 ARG A CA 1
ATOM 645 C C . ARG A 1 86 ? -3.750 -2.054 -3.776 1.00 97.88 86 ARG A C 1
ATOM 647 O O . ARG A 1 86 ? -3.027 -2.240 -2.806 1.00 97.88 86 ARG A O 1
ATOM 654 N N . LEU A 1 87 ? -5.066 -1.901 -3.707 1.00 98.12 87 LEU A N 1
ATOM 655 C CA . LEU A 1 87 ? -5.852 -2.286 -2.538 1.00 98.12 87 LEU A CA 1
ATOM 656 C C . LEU A 1 87 ? -6.388 -3.697 -2.786 1.00 98.12 87 LEU A C 1
ATOM 658 O O . LEU A 1 87 ? -6.997 -3.934 -3.827 1.00 98.12 87 LEU A O 1
ATOM 662 N N . VAL A 1 88 ? -6.121 -4.613 -1.862 1.00 98.12 88 VAL A N 1
ATOM 663 C CA . VAL A 1 88 ? -6.388 -6.052 -1.989 1.00 98.12 88 VAL A CA 1
ATOM 664 C C . VAL A 1 88 ? -7.244 -6.497 -0.807 1.00 98.12 88 VAL A C 1
ATOM 666 O O . VAL A 1 88 ? -6.973 -6.054 0.311 1.00 98.12 88 VAL A O 1
ATOM 669 N N . ARG A 1 89 ? -8.261 -7.340 -1.029 1.00 97.19 89 ARG A N 1
ATOM 670 C CA . ARG A 1 89 ? -9.007 -7.980 0.069 1.00 97.19 89 ARG A CA 1
ATOM 671 C C . ARG A 1 89 ? -8.132 -9.010 0.779 1.00 97.19 89 ARG A C 1
ATOM 673 O O . ARG A 1 89 ? -7.440 -9.795 0.137 1.00 97.19 89 ARG A O 1
ATOM 680 N N . ASP A 1 90 ? -8.164 -9.020 2.107 1.00 96.06 90 ASP A N 1
ATOM 681 C CA . ASP A 1 90 ? -7.297 -9.916 2.883 1.00 96.06 90 ASP A CA 1
ATOM 682 C C . AS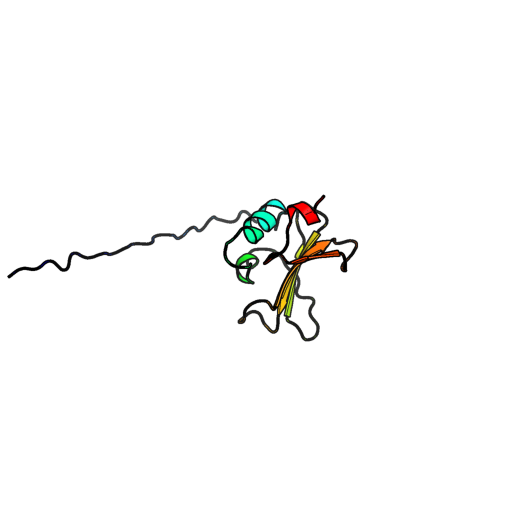P A 1 90 ? -7.711 -11.397 2.773 1.00 96.06 90 ASP A C 1
ATOM 684 O O . ASP A 1 90 ? -6.878 -12.289 2.956 1.00 96.06 90 ASP A O 1
ATOM 688 N N . ASP A 1 91 ? -8.985 -11.674 2.468 1.00 96.06 91 ASP A N 1
ATOM 689 C CA . ASP A 1 91 ? -9.541 -13.023 2.315 1.00 96.06 91 ASP A CA 1
ATOM 690 C C . ASP A 1 91 ? -9.525 -13.559 0.871 1.00 96.06 91 ASP A C 1
ATOM 692 O O . ASP A 1 91 ? -9.624 -14.775 0.679 1.00 96.06 91 ASP A O 1
ATOM 696 N N . ASP A 1 92 ? -9.329 -12.688 -0.123 1.00 96.19 92 ASP A N 1
ATOM 697 C CA . ASP A 1 92 ? -9.170 -13.038 -1.536 1.00 96.19 92 ASP A CA 1
ATOM 698 C C . ASP A 1 92 ? -8.117 -12.145 -2.211 1.00 96.19 92 ASP A C 1
ATOM 700 O O . ASP A 1 92 ? -8.386 -11.025 -2.647 1.00 96.19 92 ASP A O 1
ATOM 704 N N . LEU A 1 93 ? -6.891 -12.665 -2.322 1.00 92.50 93 LEU A N 1
ATOM 705 C CA . LEU A 1 93 ? -5.755 -11.920 -2.872 1.00 92.50 93 LEU A CA 1
ATOM 706 C C . LEU A 1 93 ? -5.853 -11.663 -4.386 1.00 92.50 93 LEU A C 1
ATOM 708 O O . LEU A 1 93 ? -5.094 -10.842 -4.910 1.00 92.50 93 LEU A O 1
ATOM 712 N N . ASP A 1 94 ? -6.754 -12.355 -5.089 1.00 95.56 94 ASP A N 1
ATOM 713 C CA . ASP A 1 94 ? -7.033 -12.101 -6.505 1.00 95.56 94 ASP A CA 1
ATOM 714 C C . ASP A 1 94 ? -8.056 -10.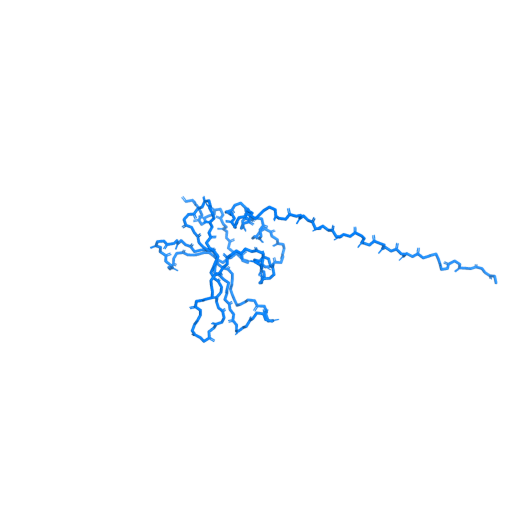964 -6.692 1.00 95.56 94 ASP A C 1
ATOM 716 O O . ASP A 1 94 ? -8.204 -10.449 -7.805 1.00 95.56 94 ASP A O 1
ATOM 720 N N . ASP A 1 95 ? -8.709 -10.522 -5.613 1.00 96.69 95 ASP A N 1
ATOM 721 C CA . ASP A 1 95 ? -9.686 -9.439 -5.609 1.00 96.69 95 ASP A CA 1
ATOM 722 C C . ASP A 1 95 ? -9.039 -8.109 -5.190 1.00 96.69 95 ASP A C 1
ATOM 724 O O . ASP A 1 95 ? -8.814 -7.809 -4.010 1.00 96.69 95 ASP A O 1
ATOM 728 N N . TYR A 1 96 ? -8.681 -7.310 -6.197 1.00 97.38 96 TYR A N 1
ATOM 729 C CA . TYR A 1 96 ? -7.944 -6.067 -6.009 1.00 97.38 96 TYR A CA 1
ATOM 730 C C . TYR A 1 96 ? -8.309 -4.979 -7.016 1.00 97.38 96 TYR A C 1
ATOM 732 O O . TYR A 1 96 ? -8.768 -5.238 -8.130 1.00 97.38 96 TYR A O 1
ATOM 740 N N . ILE A 1 97 ? -7.974 -3.743 -6.650 1.00 96.94 97 ILE A N 1
ATOM 741 C CA . ILE A 1 97 ? -8.030 -2.569 -7.522 1.00 96.94 97 ILE A CA 1
ATOM 742 C C . ILE A 1 97 ? -6.678 -1.852 -7.548 1.00 96.94 97 ILE A C 1
ATOM 744 O O . ILE A 1 97 ? -5.990 -1.774 -6.530 1.00 96.94 97 ILE A O 1
ATOM 748 N N . ASP A 1 98 ? -6.282 -1.329 -8.711 1.00 96.25 98 ASP A N 1
ATOM 749 C CA . ASP A 1 98 ? -5.102 -0.466 -8.834 1.00 96.25 98 ASP A CA 1
ATOM 750 C C . ASP A 1 98 ? -5.452 0.966 -8.405 1.00 96.25 98 ASP A C 1
ATOM 752 O O . ASP A 1 98 ? -6.347 1.593 -8.968 1.00 96.25 98 ASP A O 1
ATOM 756 N N . LEU A 1 99 ? -4.747 1.492 -7.406 1.00 95.12 99 LEU A N 1
ATOM 757 C CA . LEU A 1 99 ? -5.012 2.808 -6.823 1.00 95.12 99 LEU A CA 1
ATOM 758 C C . LEU A 1 99 ? -4.586 3.975 -7.724 1.00 95.12 99 LEU A C 1
ATOM 760 O O . LEU A 1 99 ? -4.949 5.114 -7.446 1.00 95.12 99 LEU A O 1
ATOM 764 N N . GLY A 1 100 ? -3.804 3.725 -8.777 1.00 89.75 100 GLY A N 1
ATOM 765 C CA . GLY A 1 100 ? -3.383 4.748 -9.732 1.00 89.75 100 GLY A CA 1
ATOM 766 C C . GLY A 1 100 ? -4.387 5.009 -10.858 1.00 89.75 100 GLY A C 1
ATOM 767 O O . GLY A 1 100 ? -4.261 6.020 -11.549 1.00 89.75 100 GLY A O 1
ATOM 768 N N . CYS A 1 101 ? -5.353 4.114 -11.089 1.00 88.06 101 CYS A N 1
ATOM 769 C CA . CYS A 1 101 ? -6.297 4.247 -12.208 1.00 88.06 101 CYS A CA 1
ATOM 770 C C . CYS A 1 101 ? -7.690 3.639 -11.986 1.00 88.06 101 CYS A C 1
ATOM 772 O O . CYS A 1 101 ? -8.565 3.821 -12.833 1.00 88.06 101 CYS A O 1
ATOM 774 N N . GLY A 1 102 ? -7.896 2.906 -10.895 1.00 85.12 102 GLY A N 1
ATOM 775 C CA . GLY A 1 102 ? -9.141 2.217 -10.599 1.00 85.12 102 GLY A CA 1
ATOM 776 C C . GLY A 1 102 ? -10.177 3.078 -9.880 1.00 85.12 102 GLY A C 1
ATOM 777 O O . GLY A 1 102 ? -9.844 4.035 -9.182 1.00 85.12 102 GLY A O 1
ATOM 778 N N . ASP A 1 103 ? -11.449 2.703 -10.029 1.00 89.94 103 ASP A N 1
ATOM 779 C CA . ASP A 1 103 ? -12.556 3.308 -9.291 1.00 89.94 103 ASP A CA 1
ATOM 780 C C . ASP A 1 103 ? -12.722 2.606 -7.934 1.00 89.94 103 ASP A C 1
ATOM 782 O O . ASP A 1 103 ? -13.212 1.479 -7.835 1.00 89.94 103 ASP A O 1
ATOM 786 N N . MET A 1 104 ? -12.273 3.276 -6.871 1.00 91.12 104 MET A N 1
ATOM 787 C CA . MET A 1 104 ? -12.387 2.754 -5.509 1.00 91.12 104 MET A CA 1
ATOM 788 C C . MET A 1 104 ? -13.832 2.659 -5.019 1.00 91.12 104 MET A C 1
ATOM 790 O O . MET A 1 104 ? -14.122 1.807 -4.184 1.00 91.12 104 MET A O 1
ATOM 794 N N . ASP A 1 105 ? -14.723 3.544 -5.474 1.00 89.06 105 ASP A N 1
ATOM 795 C CA . ASP A 1 105 ? -16.120 3.495 -5.050 1.00 89.06 105 ASP A CA 1
ATOM 796 C C . ASP A 1 105 ? -16.814 2.290 -5.665 1.00 89.06 105 ASP A C 1
ATOM 798 O O . ASP A 1 105 ? -17.531 1.584 -4.963 1.00 89.06 105 ASP A O 1
ATOM 802 N N . GLU A 1 106 ? -16.553 2.000 -6.937 1.00 92.00 106 GLU A N 1
ATOM 803 C CA . GLU A 1 106 ? -17.055 0.784 -7.579 1.00 92.00 106 GLU A CA 1
ATOM 804 C C . GLU A 1 106 ? -16.525 -0.485 -6.893 1.00 92.00 106 GLU A C 1
ATOM 806 O O . GLU A 1 106 ? -17.298 -1.399 -6.626 1.00 92.00 106 GLU A O 1
ATOM 811 N N . PHE A 1 107 ? -15.237 -0.523 -6.540 1.00 93.44 107 PHE A N 1
ATOM 812 C CA . PHE A 1 107 ? -14.601 -1.695 -5.925 1.00 93.44 107 PHE A CA 1
ATOM 813 C C . PHE A 1 107 ? -15.110 -2.041 -4.511 1.00 93.44 107 PHE A C 1
ATOM 815 O O . PHE A 1 107 ? -15.085 -3.206 -4.102 1.00 93.44 107 PHE A O 1
ATOM 822 N N . LEU A 1 108 ? -15.532 -1.032 -3.742 1.00 90.25 108 LEU A N 1
ATOM 823 C CA . LEU A 1 108 ? -15.933 -1.180 -2.337 1.00 90.25 108 LEU A CA 1
ATOM 824 C C . LEU A 1 108 ? -17.444 -1.410 -2.131 1.00 90.25 108 LEU A C 1
ATOM 826 O O . LEU A 1 108 ? -17.863 -1.554 -0.980 1.00 90.25 108 LEU A O 1
ATOM 830 N N . ASN A 1 109 ? -18.254 -1.404 -3.197 1.00 87.19 109 ASN A N 1
ATOM 831 C CA . ASN A 1 109 ? -19.704 -1.662 -3.145 1.00 87.19 109 ASN A CA 1
ATOM 832 C C . ASN A 1 109 ? -20.042 -3.157 -3.206 1.00 87.19 109 ASN A C 1
ATOM 834 O O . ASN A 1 109 ? -21.049 -3.535 -2.561 1.00 87.19 109 ASN A O 1
#